Protein AF-A0A7R9DAQ6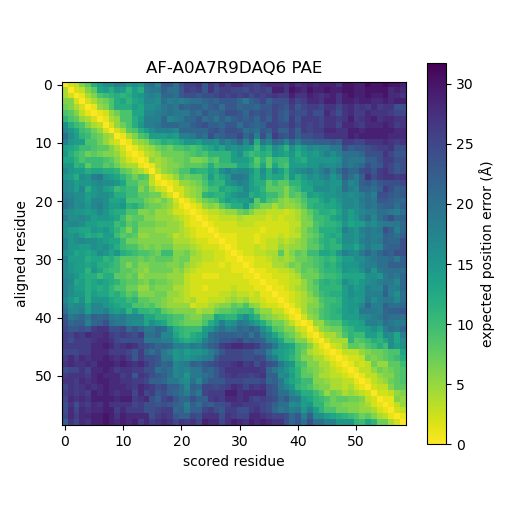-F1 (afdb_monomer)

pLDDT: mean 70.95, std 10.89, range [48.28, 92.06]

Secondary structure (DSSP, 8-state):
------TTS-------HHHHTTEEEEEETTTTEEEEEE-----HHHHHHHHHHT-TT--

Radius of gyration: 21.31 Å; Cα contacts (8 Å, |Δi|>4): 27; chains: 1; bounding box: 28×23×70 Å

Solvent-accessible surface area (backbone atoms only — not comparable to full-atom values): 4131 Å² total; per-residue (Å²): 135,82,87,83,75,70,81,87,67,66,92,83,80,82,82,51,69,83,59,54,75,56,28,43,72,46,80,41,76,90,77,74,44,75,48,78,44,82,42,86,80,78,62,63,69,65,53,54,52,52,54,61,75,66,43,89,86,76,125

Sequence (59 aa):
MGIDIPAPQGPLWILGDIFIGRFYTEFDMGNNRVGFAEAKSTKVENLAISAEFSNPYYY

Structure (mmCIF, N/CA/C/O backbone):
data_AF-A0A7R9DAQ6-F1
#
_entry.id   AF-A0A7R9DAQ6-F1
#
loop_
_atom_site.group_PDB
_atom_site.id
_atom_site.type_symbol
_atom_site.label_atom_id
_atom_site.label_alt_id
_atom_site.label_comp_id
_atom_site.label_asym_id
_atom_site.label_entity_id
_atom_site.label_seq_id
_atom_site.pdbx_PDB_ins_code
_atom_site.Cartn_x
_atom_site.Cartn_y
_atom_site.Cartn_z
_atom_site.occupancy
_atom_site.B_iso_or_equiv
_atom_site.auth_seq_id
_atom_site.auth_comp_id
_atom_site.auth_asym_id
_atom_site.auth_atom_id
_atom_site.pdbx_PDB_model_num
ATOM 1 N N . MET A 1 1 ? 12.812 -18.476 -10.980 1.00 48.28 1 MET A N 1
ATOM 2 C CA . MET A 1 1 ? 12.574 -18.296 -12.427 1.00 48.28 1 MET A CA 1
ATOM 3 C C . MET A 1 1 ? 11.930 -16.932 -12.591 1.00 48.28 1 MET A C 1
ATOM 5 O O . MET A 1 1 ? 10.884 -16.722 -11.992 1.00 48.28 1 MET A O 1
ATOM 9 N N . GLY A 1 2 ? 12.612 -15.979 -13.231 1.00 60.25 2 GLY A N 1
ATOM 10 C CA . GLY A 1 2 ? 12.066 -14.637 -13.457 1.00 60.25 2 GLY A CA 1
ATOM 11 C C . GLY A 1 2 ? 10.999 -14.688 -14.545 1.00 60.25 2 GLY A C 1
ATOM 12 O O . GLY A 1 2 ? 11.157 -15.429 -15.512 1.00 60.25 2 GLY A O 1
ATOM 13 N N . ILE A 1 3 ? 9.902 -13.958 -14.360 1.00 65.38 3 ILE A N 1
ATOM 14 C CA . ILE A 1 3 ? 8.918 -13.743 -15.421 1.00 65.38 3 ILE A CA 1
ATOM 15 C C . ILE A 1 3 ? 9.549 -12.753 -16.404 1.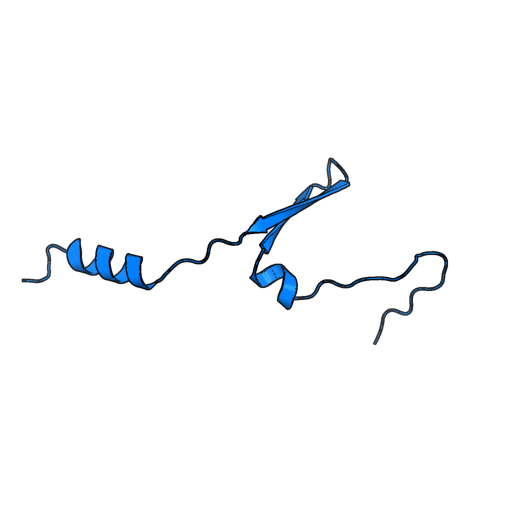00 65.38 3 ILE A C 1
ATOM 17 O O . ILE A 1 3 ? 9.742 -11.587 -16.067 1.00 65.38 3 ILE A O 1
ATOM 21 N N . ASP A 1 4 ? 9.925 -13.245 -17.581 1.00 64.94 4 ASP A N 1
ATOM 22 C CA . ASP A 1 4 ? 10.416 -12.426 -18.688 1.00 64.94 4 ASP A CA 1
ATOM 23 C C . ASP A 1 4 ? 9.190 -11.910 -19.460 1.00 64.94 4 ASP A C 1
ATOM 25 O O . ASP A 1 4 ? 8.430 -12.701 -20.025 1.00 64.94 4 ASP A O 1
ATOM 29 N N . ILE A 1 5 ? 8.930 -10.600 -19.398 1.00 60.69 5 ILE A N 1
ATOM 30 C CA . ILE A 1 5 ? 7.761 -9.967 -20.031 1.00 60.69 5 ILE A CA 1
ATOM 31 C C . ILE A 1 5 ? 8.208 -9.330 -21.345 1.00 60.69 5 ILE A C 1
ATOM 33 O O . ILE A 1 5 ? 8.973 -8.364 -21.315 1.00 60.69 5 ILE A O 1
ATOM 37 N N . PRO A 1 6 ? 7.751 -9.834 -22.503 1.00 63.53 6 PRO A N 1
ATOM 38 C CA . PRO A 1 6 ? 8.086 -9.228 -23.781 1.00 63.53 6 PRO A CA 1
ATOM 39 C C . PRO A 1 6 ? 7.361 -7.883 -23.963 1.00 63.53 6 PRO A C 1
ATOM 41 O O . PRO A 1 6 ? 6.224 -7.699 -23.531 1.00 63.53 6 PRO A O 1
ATOM 44 N N . ALA A 1 7 ? 8.005 -6.935 -24.650 1.00 59.25 7 ALA A N 1
ATOM 45 C CA . ALA A 1 7 ? 7.385 -5.670 -25.067 1.00 59.25 7 ALA A CA 1
ATOM 46 C C . ALA A 1 7 ? 6.052 -5.928 -25.819 1.00 59.25 7 ALA A C 1
ATOM 48 O O . ALA A 1 7 ? 5.973 -6.915 -26.556 1.00 59.25 7 ALA A O 1
ATOM 49 N N . PRO A 1 8 ? 4.999 -5.087 -25.683 1.00 64.81 8 PRO A N 1
ATOM 50 C CA . PRO A 1 8 ? 5.012 -3.645 -25.400 1.00 64.81 8 PRO A CA 1
ATOM 51 C C . PRO A 1 8 ? 4.582 -3.262 -23.975 1.00 64.81 8 PRO A C 1
ATOM 53 O O . PRO A 1 8 ? 4.352 -2.082 -23.706 1.00 64.81 8 PRO A O 1
ATOM 56 N N . GLN A 1 9 ? 4.425 -4.226 -23.065 1.00 59.72 9 GLN A N 1
ATOM 57 C CA . GLN A 1 9 ? 4.091 -3.914 -21.678 1.00 59.72 9 GLN A CA 1
ATOM 58 C C . GLN A 1 9 ? 5.340 -3.308 -21.025 1.00 59.72 9 GLN A C 1
ATOM 60 O O . GLN A 1 9 ? 6.319 -4.010 -20.807 1.00 59.72 9 GLN A O 1
ATOM 65 N N . GLY A 1 10 ? 5.341 -1.982 -20.845 1.00 63.16 10 GLY A N 1
ATOM 66 C CA . GLY A 1 10 ? 6.466 -1.183 -20.339 1.00 63.16 10 GLY A CA 1
ATOM 67 C C . GLY A 1 10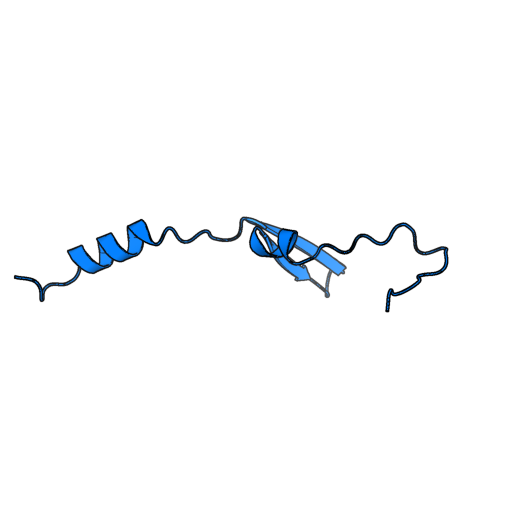 ? 7.003 -1.626 -18.964 1.00 63.16 10 GLY A C 1
ATOM 68 O O . GLY A 1 10 ? 6.597 -2.661 -18.445 1.00 63.16 10 GLY A O 1
ATOM 69 N N . PRO A 1 11 ? 7.929 -0.867 -18.346 1.00 61.47 11 PRO A N 1
ATOM 70 C CA . PRO A 1 11 ? 8.697 -1.340 -17.192 1.00 61.47 11 PRO A CA 1
ATOM 71 C C . PRO A 1 11 ? 7.787 -1.855 -16.066 1.00 61.47 11 PRO A C 1
ATOM 73 O O . PRO A 1 11 ? 7.017 -1.093 -15.481 1.00 61.47 11 PRO A O 1
ATOM 76 N N . LEU A 1 12 ? 7.876 -3.158 -15.775 1.00 65.38 12 LEU A N 1
ATOM 77 C CA . LEU A 1 12 ? 7.126 -3.796 -14.698 1.00 65.38 12 LEU A CA 1
ATOM 78 C C . LEU A 1 12 ? 7.765 -3.429 -13.354 1.00 65.38 12 LEU A C 1
ATOM 80 O O . LEU A 1 12 ? 8.888 -3.836 -13.060 1.00 65.38 12 LEU A O 1
ATOM 84 N N . TRP A 1 13 ? 7.026 -2.710 -12.513 1.00 65.69 13 TRP A N 1
ATOM 85 C CA . TRP A 1 13 ? 7.418 -2.435 -11.132 1.00 65.69 13 TRP A CA 1
ATOM 86 C C . TRP A 1 13 ? 6.686 -3.395 -10.193 1.00 65.69 13 TRP A C 1
ATOM 88 O O . TRP A 1 13 ? 5.473 -3.297 -10.023 1.00 65.69 13 TRP A O 1
ATOM 98 N N . ILE A 1 14 ? 7.419 -4.330 -9.581 1.00 72.12 14 ILE A N 1
ATOM 99 C CA . ILE A 1 14 ? 6.875 -5.220 -8.547 1.00 72.12 14 ILE A CA 1
ATOM 100 C C . ILE A 1 14 ? 7.114 -4.568 -7.184 1.00 72.12 14 ILE A C 1
ATOM 102 O O . ILE A 1 14 ? 8.238 -4.537 -6.682 1.00 72.12 14 ILE A O 1
ATOM 106 N N . LEU A 1 15 ? 6.054 -4.037 -6.579 1.00 70.31 15 LEU A N 1
ATOM 107 C CA . LEU A 1 15 ? 6.083 -3.505 -5.217 1.00 70.31 15 LEU A CA 1
ATOM 108 C C . LEU A 1 15 ? 5.942 -4.674 -4.229 1.00 70.31 15 LEU A C 1
ATOM 110 O O . LEU A 1 15 ? 4.843 -5.165 -3.994 1.00 70.31 15 LEU A O 1
ATOM 114 N N . GLY A 1 16 ? 7.072 -5.165 -3.712 1.00 69.88 16 GLY A N 1
ATOM 115 C CA . GLY A 1 16 ? 7.118 -6.277 -2.753 1.00 69.88 16 GLY A CA 1
ATOM 116 C C . GLY A 1 16 ? 6.776 -5.888 -1.304 1.00 69.88 16 GLY A C 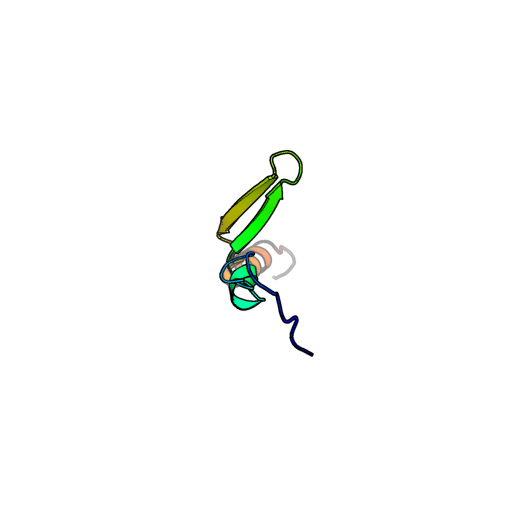1
ATOM 117 O O . GLY A 1 16 ? 6.330 -4.776 -1.020 1.00 69.88 16 GLY A O 1
ATOM 118 N N . ASP A 1 17 ? 7.069 -6.800 -0.371 1.00 61.44 17 ASP A N 1
ATOM 119 C CA . ASP A 1 17 ? 6.723 -6.726 1.066 1.00 61.44 17 ASP A CA 1
ATOM 120 C C . ASP A 1 17 ? 7.121 -5.418 1.777 1.00 61.44 17 ASP A C 1
ATOM 122 O O . ASP A 1 17 ? 6.432 -4.956 2.686 1.00 61.44 17 ASP A O 1
ATOM 126 N N . ILE A 1 18 ? 8.205 -4.769 1.339 1.00 63.66 18 ILE A N 1
ATOM 127 C CA . ILE A 1 18 ? 8.702 -3.515 1.934 1.00 63.66 18 ILE A CA 1
ATOM 128 C C . ILE A 1 18 ? 7.700 -2.358 1.749 1.00 63.66 18 ILE A C 1
ATOM 130 O O . ILE A 1 18 ? 7.635 -1.459 2.589 1.00 63.66 18 ILE A O 1
ATOM 134 N N . PHE A 1 19 ? 6.901 -2.376 0.677 1.00 63.75 19 PHE A N 1
ATOM 135 C CA . PHE A 1 19 ? 5.887 -1.350 0.417 1.00 63.75 19 PHE A CA 1
ATOM 136 C C . PHE A 1 19 ? 4.558 -1.633 1.125 1.00 63.75 19 PHE A C 1
ATOM 138 O O . PHE A 1 19 ? 3.912 -0.700 1.599 1.00 63.75 19 PHE A O 1
ATOM 145 N N . ILE A 1 20 ? 4.173 -2.904 1.253 1.00 62.38 20 ILE A N 1
ATOM 146 C CA . ILE A 1 20 ? 2.876 -3.301 1.825 1.00 62.38 20 ILE A CA 1
ATOM 147 C C . ILE A 1 20 ? 2.892 -3.216 3.361 1.00 62.38 20 ILE A C 1
ATOM 149 O O . ILE A 1 20 ? 1.876 -2.915 3.977 1.00 62.38 20 ILE A O 1
ATOM 153 N N . GLY A 1 21 ? 4.052 -3.388 4.005 1.00 65.06 21 GLY A N 1
ATOM 154 C CA . GLY A 1 21 ? 4.148 -3.334 5.469 1.00 65.06 21 GLY A CA 1
ATOM 155 C C . GLY A 1 21 ? 3.881 -1.955 6.099 1.00 65.06 21 GLY A C 1
ATOM 156 O O . GLY A 1 21 ? 3.540 -1.880 7.277 1.00 65.06 21 GLY A O 1
ATOM 157 N N . ARG A 1 22 ? 4.034 -0.856 5.343 1.00 65.38 22 ARG A N 1
ATOM 158 C CA . ARG A 1 22 ? 3.866 0.526 5.848 1.00 65.38 22 ARG A CA 1
ATOM 159 C C . ARG A 1 22 ? 2.547 1.178 5.445 1.00 65.38 22 ARG A C 1
ATOM 161 O O . ARG A 1 22 ? 2.136 2.146 6.086 1.00 65.38 22 ARG A O 1
ATOM 168 N N . PHE A 1 23 ? 1.906 0.674 4.396 1.00 75.12 23 PHE A N 1
ATOM 169 C CA . PHE A 1 23 ? 0.697 1.263 3.840 1.00 75.12 23 PHE A CA 1
ATOM 170 C C . PHE A 1 23 ? -0.398 0.214 3.713 1.00 75.12 23 PHE A C 1
ATOM 172 O O . PHE A 1 23 ? -0.212 -0.840 3.109 1.00 75.12 23 PHE A O 1
ATOM 179 N N . TYR A 1 24 ? -1.572 0.540 4.238 1.00 80.06 24 TYR A N 1
ATOM 180 C CA . TYR A 1 24 ? -2.783 -0.173 3.875 1.00 80.06 24 TYR A CA 1
ATOM 181 C C . TYR A 1 24 ? -3.054 0.055 2.385 1.00 80.06 24 TYR A C 1
ATOM 183 O O . TYR A 1 24 ? -3.033 1.197 1.923 1.00 80.06 24 TYR A O 1
ATOM 191 N N . THR A 1 25 ? -3.288 -1.026 1.645 1.00 83.31 25 THR A N 1
ATOM 192 C CA . THR A 1 25 ? -3.539 -0.987 0.201 1.00 83.31 25 THR A CA 1
ATOM 193 C C . THR A 1 25 ? -4.938 -1.521 -0.081 1.00 83.31 25 THR A C 1
ATOM 195 O O . THR A 1 25 ? -5.255 -2.649 0.293 1.00 83.31 25 THR A O 1
ATOM 198 N N . GLU A 1 26 ? -5.775 -0.723 -0.737 1.00 87.19 26 GLU A N 1
ATOM 199 C CA . GLU A 1 26 ? -7.112 -1.122 -1.181 1.00 87.19 26 GLU A CA 1
ATOM 200 C C . GLU A 1 26 ? -7.086 -1.455 -2.675 1.00 87.19 26 GLU A C 1
ATOM 202 O O . GLU A 1 26 ? -6.642 -0.639 -3.483 1.00 87.19 26 GLU A O 1
ATOM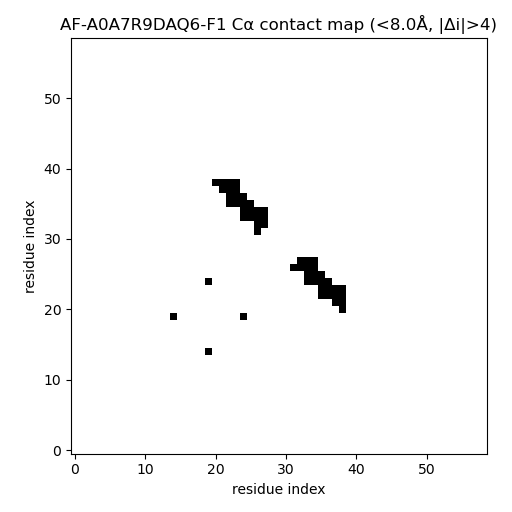 207 N N . PHE A 1 27 ? -7.595 -2.634 -3.041 1.00 86.88 27 PHE A N 1
ATOM 208 C CA . PHE A 1 27 ? -7.743 -3.071 -4.430 1.00 86.88 27 PHE A CA 1
ATOM 209 C C . PHE A 1 27 ? -9.215 -2.993 -4.840 1.00 86.88 27 PHE A C 1
ATOM 21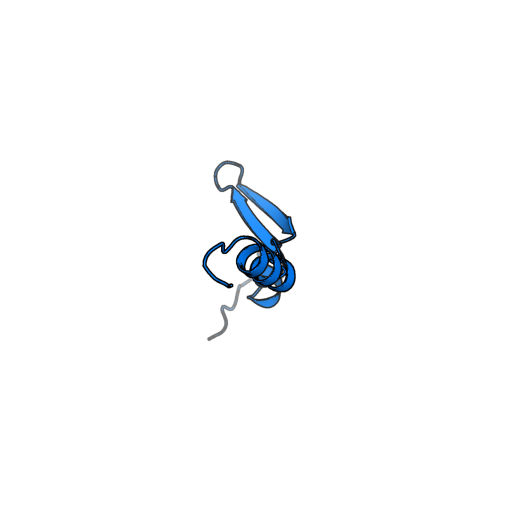1 O O . PHE A 1 27 ? -9.995 -3.913 -4.593 1.00 86.88 27 PHE A O 1
ATOM 218 N N . ASP A 1 28 ? -9.604 -1.889 -5.472 1.00 87.00 28 ASP A N 1
ATOM 219 C CA . ASP A 1 28 ? -10.962 -1.688 -5.970 1.00 87.00 28 ASP A CA 1
ATOM 220 C C . ASP A 1 28 ? -11.044 -2.163 -7.425 1.00 87.00 28 ASP A C 1
ATOM 222 O O . ASP A 1 28 ? -10.784 -1.421 -8.376 1.00 87.00 28 ASP A O 1
ATOM 226 N N . MET A 1 29 ? -11.406 -3.437 -7.587 1.00 88.88 29 MET A N 1
ATOM 227 C CA . MET A 1 29 ? -11.556 -4.078 -8.897 1.00 88.88 29 MET A CA 1
ATOM 228 C C . MET A 1 29 ? -12.776 -3.560 -9.672 1.00 88.88 29 MET A C 1
ATOM 230 O O . MET A 1 29 ? -12.794 -3.644 -10.897 1.00 88.88 29 MET A O 1
ATOM 234 N N . GLY A 1 30 ? -13.785 -3.015 -8.981 1.00 91.19 30 GLY A N 1
ATOM 235 C CA . GLY A 1 30 ? -14.990 -2.471 -9.611 1.00 91.19 30 GLY A CA 1
ATOM 236 C C . GLY A 1 30 ? -14.720 -1.162 -10.349 1.00 91.19 30 GLY A C 1
ATOM 237 O O . GLY A 1 30 ? -15.268 -0.937 -11.424 1.00 91.19 30 GLY A O 1
ATOM 238 N N . ASN A 1 31 ? -13.826 -0.334 -9.804 1.00 92.06 31 ASN A N 1
ATOM 239 C CA . ASN A 1 31 ? -13.386 0.919 -10.423 1.00 92.06 31 ASN A CA 1
ATOM 240 C C . ASN A 1 31 ? -11.971 0.841 -11.022 1.00 92.06 31 ASN A C 1
ATOM 242 O O . ASN A 1 31 ? -11.432 1.864 -11.444 1.00 92.06 31 ASN A O 1
ATOM 246 N N . ASN A 1 32 ? -11.372 -0.354 -11.056 1.00 89.25 32 ASN A N 1
ATOM 247 C CA . ASN A 1 32 ? -10.033 -0.627 -11.580 1.00 89.25 32 ASN A CA 1
ATOM 248 C C . ASN A 1 32 ? -8.955 0.329 -11.028 1.00 89.25 32 ASN A C 1
ATOM 250 O O . ASN A 1 32 ? -8.179 0.923 -11.780 1.00 89.25 32 ASN A O 1
ATOM 254 N N . ARG A 1 33 ? -8.937 0.517 -9.702 1.00 89.62 33 ARG A N 1
ATOM 255 C CA . ARG A 1 33 ? -8.029 1.445 -9.010 1.00 89.62 33 ARG A CA 1
ATOM 256 C C . ARG A 1 33 ? -7.409 0.824 -7.762 1.00 89.62 33 ARG A C 1
ATOM 258 O O . ARG A 1 33 ? -7.960 -0.099 -7.168 1.00 89.62 33 ARG A O 1
ATOM 265 N N . VAL A 1 34 ? -6.275 1.388 -7.351 1.00 87.38 34 VAL A N 1
ATOM 266 C CA . VAL A 1 34 ? -5.573 1.018 -6.118 1.00 87.38 34 VAL A CA 1
ATOM 267 C C . VAL A 1 34 ? -5.412 2.255 -5.240 1.00 87.38 34 VAL A C 1
ATOM 269 O O . VAL A 1 34 ? -4.984 3.304 -5.724 1.00 87.38 34 VAL A O 1
ATOM 272 N N . GLY A 1 35 ? -5.780 2.136 -3.966 1.00 86.19 35 GLY A N 1
ATOM 273 C CA . GLY A 1 35 ? -5.651 3.189 -2.958 1.00 86.19 35 GLY A CA 1
ATOM 274 C C . GLY A 1 35 ? -4.591 2.848 -1.914 1.00 86.19 35 GLY A C 1
ATOM 275 O O . GLY A 1 35 ? -4.406 1.679 -1.586 1.00 86.19 35 GLY A O 1
ATOM 276 N N . PHE A 1 36 ? -3.923 3.868 -1.369 1.00 86.31 36 PHE A N 1
ATOM 277 C CA . PHE A 1 36 ? -2.939 3.719 -0.295 1.00 86.31 36 PHE A CA 1
ATOM 278 C C . PHE A 1 36 ? -3.293 4.622 0.887 1.00 86.31 36 PHE A C 1
ATOM 280 O O . PHE A 1 36 ? -3.622 5.793 0.699 1.00 86.31 36 PHE A O 1
ATOM 287 N N . ALA A 1 37 ? -3.180 4.093 2.103 1.00 86.00 37 ALA A N 1
ATOM 288 C CA . ALA A 1 37 ? -3.312 4.845 3.348 1.00 86.00 37 ALA A CA 1
ATOM 289 C C . ALA A 1 37 ? -2.209 4.441 4.334 1.00 86.00 37 ALA A C 1
ATOM 291 O O . ALA A 1 37 ? -1.678 3.335 4.256 1.00 86.00 37 ALA A O 1
ATOM 292 N N . GLU A 1 38 ? -1.847 5.323 5.268 1.00 81.44 38 GLU A N 1
ATOM 293 C CA . GLU A 1 38 ? -0.874 4.990 6.314 1.00 81.44 38 GLU A CA 1
ATOM 294 C C . GLU A 1 38 ? -1.385 3.808 7.151 1.00 81.44 38 GLU A C 1
ATOM 296 O O . GLU A 1 38 ? -2.513 3.823 7.653 1.00 81.44 38 GLU A O 1
ATOM 301 N N . ALA A 1 39 ? -0.574 2.754 7.279 1.00 81.56 39 ALA A N 1
ATOM 302 C CA . ALA A 1 39 ? -0.942 1.616 8.107 1.00 81.56 39 ALA A CA 1
ATOM 303 C C . ALA A 1 39 ? -0.935 2.025 9.584 1.00 81.56 39 ALA A C 1
ATOM 305 O O . ALA A 1 39 ? -0.042 2.731 10.058 1.00 81.56 39 ALA A O 1
ATOM 306 N N . LYS A 1 40 ? -1.923 1.547 10.342 1.00 79.81 40 LYS A N 1
ATOM 307 C CA . LYS A 1 40 ? -2.008 1.838 11.772 1.00 79.81 40 LYS A CA 1
ATOM 308 C C . LYS A 1 40 ? -0.818 1.211 12.501 1.00 79.81 40 LYS A C 1
ATOM 310 O O . LYS A 1 40 ? -0.805 0.009 12.759 1.00 79.81 40 LYS A O 1
ATOM 315 N N . SER A 1 41 ? 0.145 2.034 12.905 1.00 70.56 41 SER A N 1
ATOM 316 C CA . SER A 1 41 ? 1.170 1.616 13.857 1.00 70.56 41 SER A CA 1
ATOM 317 C C . SER A 1 41 ? 0.565 1.621 15.257 1.00 70.56 41 SER A C 1
ATOM 319 O O . SER A 1 41 ? 0.283 2.669 15.843 1.00 70.56 41 SER A O 1
ATOM 321 N N . THR A 1 42 ? 0.290 0.434 15.789 1.00 75.06 42 THR A N 1
ATOM 322 C CA . THR A 1 42 ? -0.169 0.307 17.171 1.00 75.06 42 THR A CA 1
ATOM 323 C C . THR A 1 42 ? 1.034 0.477 18.092 1.00 75.06 42 THR A C 1
ATOM 325 O O . THR A 1 42 ? 1.875 -0.413 18.187 1.00 75.06 42 THR A O 1
ATOM 328 N N . LYS A 1 43 ? 1.122 1.617 18.789 1.00 61.66 43 LYS A N 1
ATOM 329 C CA . LYS A 1 43 ? 2.067 1.790 19.899 1.00 61.66 43 LYS A CA 1
ATOM 330 C C . LYS A 1 43 ? 1.646 0.878 21.048 1.00 61.66 43 LYS A C 1
ATOM 332 O O . LYS A 1 43 ? 0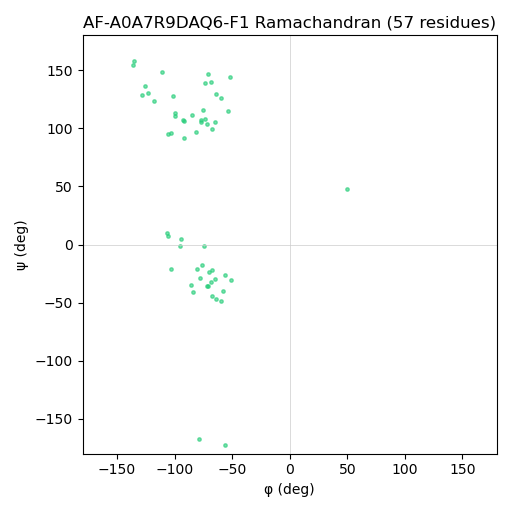.737 1.211 21.806 1.00 61.66 43 LYS A O 1
ATOM 337 N N . VAL A 1 44 ? 2.309 -0.271 21.154 1.00 64.81 44 VAL A N 1
ATOM 338 C CA . VAL A 1 44 ? 2.086 -1.272 22.213 1.00 64.81 44 VAL A CA 1
ATOM 339 C C . VAL A 1 44 ? 2.260 -0.654 23.612 1.00 64.81 44 VAL A C 1
ATOM 341 O O . VAL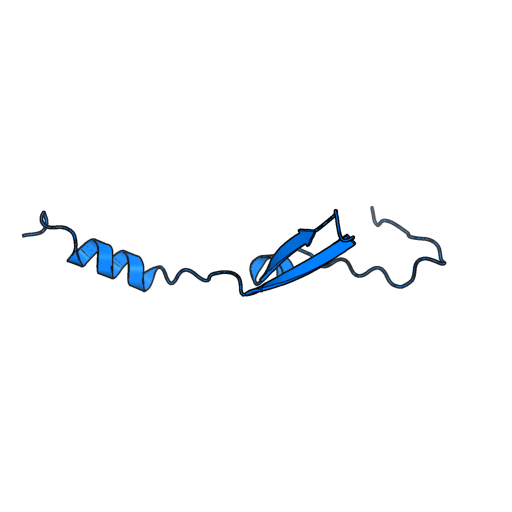 A 1 44 ? 1.590 -1.063 24.555 1.00 64.81 44 VAL A O 1
ATOM 344 N N . GLU A 1 45 ? 3.054 0.414 23.722 1.00 63.69 45 GLU A N 1
ATOM 345 C CA . GLU A 1 45 ? 3.287 1.182 24.952 1.00 63.69 45 GLU A CA 1
ATOM 346 C C . GLU A 1 45 ? 1.997 1.751 25.571 1.00 63.69 45 GLU A C 1
ATOM 348 O O . GLU A 1 45 ? 1.804 1.660 26.777 1.00 63.69 45 GLU A O 1
ATOM 353 N N . ASN A 1 46 ? 1.054 2.260 24.769 1.00 60.38 46 ASN A N 1
ATOM 354 C CA . ASN A 1 46 ? -0.169 2.882 25.302 1.00 60.38 46 ASN A CA 1
ATOM 355 C C . ASN A 1 46 ? -1.244 1.855 25.706 1.00 60.38 46 ASN A C 1
ATOM 357 O O . ASN A 1 46 ? -2.143 2.165 26.491 1.00 60.38 46 ASN A O 1
ATOM 361 N N . LEU A 1 47 ? -1.171 0.636 25.166 1.00 67.69 47 LEU A N 1
ATOM 362 C CA . LEU A 1 47 ? -2.111 -0.452 25.455 1.00 67.69 47 LEU A CA 1
ATOM 363 C C . LEU A 1 47 ? -1.733 -1.204 26.730 1.00 67.69 47 LEU A C 1
ATOM 365 O O . LEU A 1 47 ? -2.614 -1.512 27.524 1.00 67.69 47 LEU A O 1
ATOM 369 N N . ALA A 1 48 ? -0.439 -1.454 26.947 1.00 67.12 48 ALA A N 1
ATOM 370 C CA . ALA A 1 48 ? 0.041 -2.079 28.179 1.00 67.12 48 ALA A CA 1
ATOM 371 C C . ALA A 1 48 ? -0.235 -1.179 29.393 1.00 67.12 48 ALA A C 1
ATOM 373 O O . ALA A 1 48 ? -0.849 -1.614 30.360 1.00 67.12 48 ALA A O 1
ATOM 374 N N . ILE A 1 49 ? 0.087 0.112 29.274 1.00 62.97 49 ILE A N 1
ATOM 375 C CA . ILE A 1 49 ? -0.136 1.122 30.315 1.00 62.97 49 ILE A CA 1
ATOM 376 C C . ILE A 1 49 ? -1.630 1.238 30.664 1.00 62.97 49 ILE A C 1
ATOM 378 O O . ILE A 1 49 ? -2.005 1.186 31.831 1.00 62.97 49 ILE A O 1
ATOM 382 N N . SER A 1 50 ? -2.517 1.348 29.670 1.00 65.88 50 SER A N 1
ATOM 383 C CA . SER A 1 50 ? -3.962 1.445 29.939 1.00 65.88 50 SER A CA 1
ATOM 384 C C . SER A 1 50 ? -4.567 0.151 30.494 1.00 65.88 50 SER A C 1
ATOM 386 O O . SER A 1 50 ? -5.478 0.224 31.318 1.00 65.88 50 SER A O 1
ATOM 388 N N . ALA A 1 51 ? -4.056 -1.019 30.102 1.00 68.56 51 ALA A N 1
ATOM 389 C CA . ALA A 1 51 ? -4.486 -2.302 30.655 1.00 68.56 51 ALA A CA 1
ATOM 390 C C . ALA A 1 51 ? -4.016 -2.508 32.106 1.00 68.56 51 ALA A C 1
ATOM 392 O O . ALA A 1 51 ? -4.768 -3.055 32.911 1.00 68.56 51 ALA A O 1
ATOM 393 N N . GLU A 1 52 ? -2.819 -2.032 32.455 1.00 69.06 52 GLU A N 1
ATOM 394 C CA . GLU A 1 52 ? -2.288 -2.064 33.823 1.00 69.06 52 GLU A CA 1
ATOM 395 C C . GLU A 1 52 ? -3.073 -1.131 34.756 1.00 69.06 52 GLU A C 1
ATOM 397 O O . GLU A 1 52 ? -3.483 -1.549 35.836 1.00 69.06 52 GLU A O 1
ATOM 402 N N . PHE A 1 53 ? -3.379 0.098 34.322 1.00 70.50 53 PHE A N 1
ATOM 403 C CA . PHE A 1 53 ? -4.151 1.056 35.129 1.00 70.50 53 PHE A CA 1
ATOM 404 C C . PHE A 1 53 ? -5.659 0.766 35.193 1.00 70.50 53 PHE A C 1
ATOM 406 O O . PHE A 1 53 ? -6.343 1.287 36.073 1.00 70.50 53 PHE A O 1
ATOM 413 N N . SER A 1 54 ? -6.196 -0.047 34.278 1.00 70.75 54 SER A N 1
ATOM 414 C CA . SER A 1 54 ? -7.618 -0.418 34.250 1.00 70.75 54 SER A CA 1
ATOM 415 C C . SER A 1 54 ? -7.922 -1.742 34.960 1.00 70.75 54 SER A C 1
ATOM 417 O O . SER A 1 54 ? -9.088 -2.142 34.987 1.00 70.75 54 SER A O 1
ATOM 419 N N . ASN A 1 55 ? -6.925 -2.448 35.502 1.00 63.94 55 ASN A N 1
ATOM 420 C CA . ASN A 1 55 ? -7.148 -3.725 36.171 1.00 63.94 55 ASN A CA 1
ATOM 421 C C . ASN A 1 55 ? -7.367 -3.530 37.689 1.00 63.94 55 ASN A C 1
ATOM 423 O O . A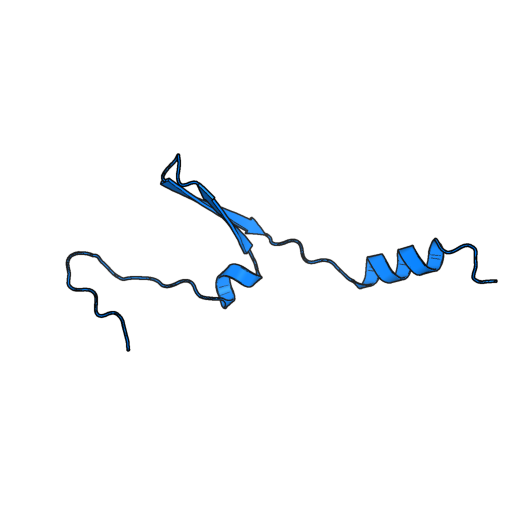SN A 1 55 ? -6.405 -3.278 38.413 1.00 63.94 55 ASN A O 1
ATOM 427 N N . PRO A 1 56 ? -8.604 -3.685 38.207 1.00 71.00 56 PRO A N 1
ATOM 428 C CA . PRO A 1 56 ? -8.915 -3.473 39.623 1.00 71.00 56 PRO A CA 1
ATOM 429 C C . PRO A 1 56 ? -8.422 -4.604 40.542 1.00 71.00 56 PRO A C 1
ATOM 431 O O . PRO A 1 56 ? -8.641 -4.536 41.749 1.00 71.00 56 PRO A O 1
ATOM 434 N N . TYR A 1 57 ? -7.796 -5.651 39.992 1.00 71.00 57 TYR A N 1
ATOM 435 C CA . TYR A 1 57 ? -7.309 -6.813 40.743 1.00 71.00 57 TYR A CA 1
ATOM 436 C C . TYR A 1 57 ? -5.831 -6.724 41.155 1.00 71.00 57 TYR A C 1
ATOM 438 O O . TYR A 1 57 ? -5.309 -7.685 41.717 1.00 71.00 57 TYR A O 1
ATOM 446 N N . TYR A 1 58 ? -5.161 -5.596 40.901 1.00 51.31 58 TYR A N 1
ATOM 447 C CA . TYR A 1 58 ? -3.841 -5.311 41.464 1.00 51.31 58 TYR A CA 1
ATOM 448 C C . TYR A 1 58 ? -3.971 -4.305 42.613 1.00 51.31 58 TYR A C 1
ATOM 450 O O . TYR A 1 58 ? -4.026 -3.094 42.399 1.00 51.31 58 TYR A O 1
ATOM 458 N N . TYR A 1 59 ? -4.024 -4.840 43.830 1.00 54.44 59 TYR A N 1
ATOM 459 C CA . TYR A 1 59 ? -3.732 -4.175 45.099 1.00 54.44 59 TYR A CA 1
ATOM 460 C C . TYR A 1 59 ? -2.840 -5.095 45.934 1.00 54.44 59 TYR A C 1
ATOM 462 O O . TYR A 1 59 ? -3.023 -6.332 45.845 1.00 54.44 59 TYR A O 1
#

Organism: Timema poppense (NCBI:txid170557)

Foldseek 3Di:
DDDDDDDPPPDDDDDDPVNCVQWPWDCDPVVRDIDTDGDDDDPVVVVVVCVVVPDPPPD

InterPro domains:
  IPR021109 Aspartic peptidase domain superfamily [G3DSA:2.40.70.10] (1-46)
  IPR021109 Aspartic peptidase domain superfamily [SSF50630] (8-47)
  IPR033121 Peptidase family A1 domain [PF00026] (5-39)
  IPR033121 Peptidase family A1 domain [PS51767] (1-37)

Nearest PDB structures (foldseek):
  1b5f-assembly1_B  TM=7.704E-01  e=3.637E-03  Cynara cardunculus
  8ugi-assembly1_1C  TM=3.321E-01  e=5.379E+00  Sus scrofa
  7np7-assembly1_DB  TM=2.883E-01  e=7.614E+00  Mycobacterium tuberculosis H37Rv

Mean predicted aligned error: 14.61 Å